Protein 1Z2U (pdb70)

CATH classification: 3.10.110.10

Sequence (150 aa):
GSHMALKRIQKELQDLGRDPPAQCSAGPVGDDLFHWQATIMGPPESPYQGGVFFLTIHFPTDYPFKPPKVAFTTRIYHPNINSNGSICLDILRSQWSPALTISKVLLSICSLLCDPNPDDPLVPEIARIYKTDRERYNQLAREWTQKYAM

Organism: Caenorhabditis elegans (NCBI:txid6239)

Solvent-accessible surface area: 8070 Å² total; per-residue (Å²): 96,122,90,83,4,68,143,53,0,58,69,15,59,72,79,26,65,193,124,81,34,109,72,8,60,23,20,43,60,64,147,68,38,76,39,0,74,3,30,0,92,7,4,98,163,8,20,0,93,58,1,44,0,99,0,30,0,87,10,34,114,59,0,11,131,110,39,3,87,10,31,6,89,18,101,7,16,0,0,0,2,38,82,125,5,48,23,33,29,45,32,27,70,100,114,31,41,50,76,32,32,4,30,72,0,3,66,37,0,2,69,14,0,75,97,8,64,22,109,57,53,62,28,66,102,16,6,143,24,21,117,118,60,119,142,123,4,45,111,51,0,106,96,52,2,116,138,78,4,152

Foldseek 3Di:
DQCVAVVQLVVLQVVCVVDNDDQKDKAADPPPSQKMKMKGAQDCVALLHPFIWIKIWGHDSPPPVAAIQMFTPWDFQAFQADRRRHGQDCCNDVVPDNVDDVRNVSVVVSVCRVPPDLPRGDHVVLSVCVVPPVVVSSVVRNVSSVVIGD

GO terms:
  GO:0004842 ubiquitin-protein transferase activity (F, IDA)
  GO:0016567 protein ubiquitination (P, IDA)
  GO:0006511 ubiquitin-dependent protein cata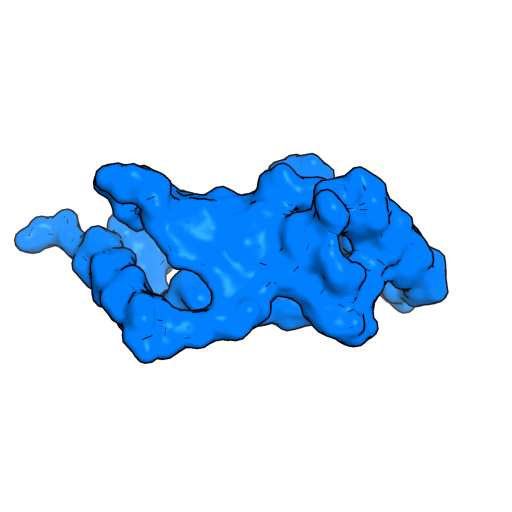bolic process (P, IDA)
  GO:0031625 ubiquitin protein ligase binding (F, IPI)
  GO:0005634 nucleus (C, EXP)
  GO:0005694 chromosome (C, EXP)
  GO:0005737 cytoplasm (C, EXP)
  GO:0061631 ubiquitin conjugating enzyme activity (F, IMP)
  GO:0010623 programmed cell death involved in cell development (P, IMP)

InterPro domains:
  IPR000608 Ubiquitin-conjugating (UBC), catalytic core domain [PF00179] (5-141)
  IPR000608 Ubiquitin-conjugating (UBC), catalytic core domain [PS50127] (1-147)
  IPR016135 Ubiquitin-conjugating enzyme/RWD-like [G3DSA:3.10.110.10] (1-147)
  IPR016135 Ubiquitin-conjugating enzyme/RWD-like [SSF54495] (1-147)
  IPR023313 Ubiquitin-conjugating enzyme, active site [PS00183] (74-89)

Nearest PDB structures (foldseek):
  1z2u-assembly1_A  TM=1.007E+00  e=2.656E-33  Caenorhabditis elegans
  8ams-assembly1_A  TM=9.914E-01  e=4.080E-29  Homo sapiens
  3rpg-assembly1_A  TM=9.939E-01  e=8.394E-29  Homo sapiens
  3l1y-assembly1_A  TM=9.798E-01  e=2.753E-29  Homo sapiens
  3ptf-assembly1_A  TM=9.864E-01  e=4.357E-29  Homo sapiens

Secondary structure (DSSP, 8-state):
---HHHHHHHHHHHHHHHS--SSEEEEEETTEEEEEEEEEEPPTTSTTTT-EEEEEEE--TTTTSSPPEEEESS---BTTB-TT-BB--GGGTTT--TT--HHHHHHHHHHHHHS--TTS-S-HHHHHHHHH-HHHHHHHHHHHHHHH--

Radius of gyration: 15.74 Å; Cα contacts (8 Å, |Δi|>4): 280; chains: 1; bounding box: 27×34×54 Å

B-factor: mean 8.79, std 4.7, range [2.0, 58.11]

Structure (mmCIF, N/CA/C/O backbone):
data_1Z2U
#
_entry.id   1Z2U
#
_cell.length_a   29.604
_cell.length_b   60.457
_cell.length_c   43.980
_cell.angle_alpha   90.00
_cell.angle_beta   106.45
_cell.angle_gamma   90.00
#
_symmetry.space_group_name_H-M   'P 1 21 1'
#
loop_
_entity.id
_entity.type
_entity.pdbx_description
1 polymer 'Ubiquitin-conjugating enzyme E2 2'
2 non-polymer 'CHLORIDE ION'
3 non-polymer 'SODIUM ION'
4 non-polymer (R,R)-2,3-BUTANEDIOL
5 non-polymer 'UNKNOWN ATOM OR ION'
6 water water
#
loop_
_atom_site.group_PDB
_atom_site.id
_atom_site.type_symbol
_atom_site.label_atom_id
_atom_site.label_alt_id
_atom_site.label_comp_id
_atom_site.label_asym_id
_atom_site.label_entity_id
_atom_site.label_seq_id
_atom_site.pdbx_PDB_ins_code
_atom_site.Cartn_x
_atom_site.Cartn_y
_at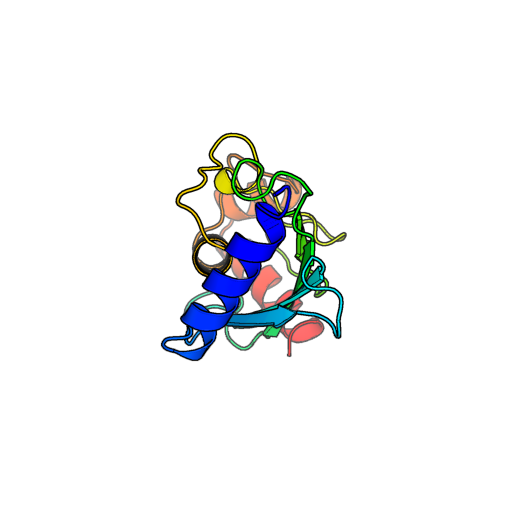om_site.Cartn_z
_atom_site.occupancy
_atom_site.B_iso_or_equiv
_atom_site.auth_seq_id
_atom_site.auth_comp_id
_atom_site.auth_asym_id
_atom_site.auth_atom_id
_atom_site.pdbx_PDB_model_num
ATOM 1 N N . GLY A 1 1 ? -9.020 -74.825 -14.290 1.00 11.72 -2 GLY A N 1
ATOM 2 C CA . GLY A 1 1 ? -9.821 -75.933 -13.733 1.00 7.48 -2 GLY A CA 1
ATOM 3 C C . GLY A 1 1 ? -9.022 -76.717 -12.733 1.00 5.82 -2 GLY A C 1
ATOM 4 O O . GLY A 1 1 ? -7.791 -76.582 -12.674 1.00 6.01 -2 GLY A O 1
ATOM 5 N N . SER A 1 2 ? -9.726 -77.543 -11.962 1.00 5.06 -1 SER A N 1
ATOM 6 C CA . SER A 1 2 ? -9.094 -78.443 -11.000 1.00 4.88 -1 SER A CA 1
ATOM 7 C C . SER A 1 2 ? -8.276 -77.730 -9.925 1.00 4.87 -1 SER A C 1
ATOM 8 O O . SER A 1 2 ? -7.252 -78.238 -9.478 1.00 5.88 -1 SER A O 1
ATOM 11 N N . HIS A 1 3 ? -8.768 -76.584 -9.454 1.00 4.92 0 HIS A N 1
ATOM 12 C CA . HIS A 1 3 ? -8.138 -75.910 -8.309 1.00 5.13 0 HIS A CA 1
ATOM 13 C C . HIS A 1 3 ? -9.141 -75.623 -7.214 1.00 4.82 0 HIS A C 1
ATOM 14 O O . HIS A 1 3 ? -9.061 -74.617 -6.521 1.00 5.72 0 HIS A O 1
ATOM 21 N N . MET A 1 4 ? -10.079 -76.535 -7.022 1.00 5.53 1 MET A N 1
ATOM 22 C CA . MET A 1 4 ? -11.134 -76.341 -6.042 1.00 5.66 1 MET A CA 1
ATOM 23 C C . MET A 1 4 ? -10.585 -76.084 -4.644 1.00 4.94 1 MET A C 1
ATOM 24 O O . MET A 1 4 ? -10.926 -75.091 -3.996 1.00 5.12 1 MET A O 1
ATOM 29 N N . ALA A 1 5 ? -9.764 -77.001 -4.158 1.00 4.68 2 ALA A N 1
ATOM 30 C CA . ALA A 1 5 ? -9.233 -76.876 -2.801 1.00 4.68 2 ALA A CA 1
ATOM 31 C C . ALA A 1 5 ? -8.332 -75.656 -2.677 1.00 4.95 2 ALA A C 1
ATOM 32 O O . ALA A 1 5 ? -8.466 -74.877 -1.736 1.00 5.09 2 ALA A O 1
ATOM 34 N N . LEU A 1 6 ? -7.421 -75.484 -3.611 1.00 5.25 3 LEU A N 1
ATOM 35 C CA . LEU A 1 6 ? -6.486 -74.372 -3.520 1.00 6.19 3 LEU A CA 1
ATOM 36 C C . LEU A 1 6 ? -7.167 -73.017 -3.557 1.00 5.66 3 LEU A C 1
ATOM 37 O O . LEU A 1 6 ? -6.812 -72.126 -2.784 1.00 6.03 3 LEU A O 1
ATOM 46 N N . LYS A 1 7 ? -8.147 -72.852 -4.430 1.00 5.82 4 LYS A N 1
ATOM 47 C CA . LYS A 1 7 ? -8.871 -71.582 -4.483 1.00 5.67 4 LYS A CA 1
ATOM 48 C C . LYS A 1 7 ? -9.604 -71.324 -3.177 1.00 5.97 4 LYS A C 1
ATOM 49 O O . LYS A 1 7 ? -9.614 -70.188 -2.682 1.00 6.55 4 LYS A O 1
ATOM 55 N N . ARG A 1 8 ? -10.218 -72.350 -2.615 1.00 5.26 5 ARG A N 1
ATOM 56 C CA . ARG A 1 8 ? -10.924 -72.202 -1.355 1.00 5.36 5 ARG A CA 1
ATOM 57 C C . ARG A 1 8 ? -9.959 -71.862 -0.219 1.00 4.89 5 ARG A C 1
ATOM 58 O O . ARG A 1 8 ? -10.238 -70.982 0.600 1.00 5.91 5 ARG A O 1
ATOM 66 N N . ILE A 1 9 ? -8.835 -72.565 -0.161 1.00 4.65 6 ILE A N 1
ATOM 67 C CA . ILE A 1 9 ? -7.839 -72.324 0.881 1.00 5.35 6 ILE A CA 1
ATOM 68 C C . ILE A 1 9 ? -7.282 -70.897 0.757 1.00 5.38 6 ILE A C 1
ATOM 69 O O . ILE A 1 9 ? -7.117 -70.196 1.762 1.00 6.00 6 ILE A O 1
ATOM 74 N N . GLN A 1 10 ? -7.010 -70.460 -0.465 1.00 5.88 7 GLN A N 1
ATOM 75 C CA . GLN A 1 10 ? -6.524 -69.103 -0.683 1.00 6.72 7 GLN A CA 1
ATOM 76 C C . GLN A 1 10 ? -7.550 -68.073 -0.218 1.00 6.36 7 GLN A C 1
ATOM 77 O O . GLN A 1 10 ? -7.175 -67.060 0.388 1.00 7.11 7 GLN A O 1
ATOM 82 N N . LYS A 1 11 ? -8.827 -68.294 -0.498 1.00 6.35 8 LYS A N 1
ATOM 83 C CA . LYS A 1 11 ? -9.863 -67.366 -0.061 1.00 6.81 8 LYS A CA 1
ATOM 84 C C . LYS A 1 11 ? -9.952 -67.346 1.458 1.00 6.37 8 LYS A C 1
ATOM 85 O O . LYS A 1 11 ? -10.042 -66.269 2.061 1.00 6.97 8 LYS A O 1
ATOM 88 N N . GLU A 1 12 ? -9.898 -68.522 2.089 1.00 5.44 9 GLU A N 1
ATOM 89 C CA . GLU A 1 12 ? -9.907 -68.560 3.545 1.00 6.09 9 GLU A CA 1
ATOM 90 C C . GLU A 1 12 ? -8.712 -67.817 4.133 1.00 5.72 9 GLU A C 1
ATOM 91 O O . GLU A 1 12 ? -8.855 -67.099 5.125 1.00 6.13 9 GLU A O 1
ATOM 97 N N . LEU A 1 13 ? -7.539 -68.000 3.536 1.00 5.79 10 LEU A N 1
ATOM 98 C CA . LEU A 1 13 ? -6.337 -67.337 4.017 1.00 6.20 10 LEU A CA 1
ATOM 99 C C . LEU A 1 13 ? -6.467 -65.810 3.891 1.00 6.63 10 LEU A C 1
ATOM 100 O O . LEU A 1 13 ? -6.117 -65.077 4.814 1.00 6.64 10 LEU A O 1
ATOM 105 N N . GLN A 1 14 ? -6.978 -65.338 2.764 1.00 6.80 11 GLN A N 1
ATOM 106 C CA . GLN A 1 14 ? -7.207 -63.910 2.580 1.00 8.13 11 GLN A CA 1
ATOM 107 C C . GLN A 1 14 ? -8.133 -63.385 3.676 1.00 7.75 11 GLN A C 1
ATOM 108 O O . GLN A 1 14 ? -7.820 -62.385 4.355 1.00 8.40 11 GLN A O 1
ATOM 111 N N . ASP A 1 15 ? -9.261 -64.064 3.861 1.00 7.94 12 ASP A N 1
ATOM 112 C CA . ASP A 1 15 ? -10.266 -63.625 4.828 1.00 8.24 12 ASP A CA 1
ATOM 113 C C . ASP A 1 15 ? -9.728 -63.633 6.256 1.00 7.74 12 ASP A C 1
ATOM 114 O O . ASP A 1 15 ? -10.064 -62.761 7.064 1.00 8.46 12 ASP A O 1
ATOM 119 N N . LEU A 1 16 ? -8.891 -64.615 6.554 1.00 7.38 13 LEU A N 1
ATOM 120 C CA . LEU A 1 16 ? -8.284 -64.739 7.856 1.00 7.27 13 LEU A CA 1
ATOM 121 C C . LEU A 1 16 ? -7.432 -63.519 8.182 1.00 7.07 13 LEU A C 1
ATOM 122 O O . LEU A 1 16 ? -7.478 -63.003 9.300 1.00 8.91 13 LEU A O 1
ATOM 127 N N . GLY A 1 17 ? -6.682 -63.031 7.199 1.00 6.15 14 GLY A N 1
ATOM 128 C CA . GLY A 1 17 ? -5.839 -61.857 7.403 1.00 6.70 14 GLY A CA 1
ATOM 129 C C . GLY A 1 17 ? -6.621 -60.574 7.594 1.00 6.16 14 GLY A C 1
ATOM 130 O O . GLY A 1 17 ? -6.138 -59.631 8.216 1.00 7.23 14 GLY A O 1
ATOM 131 N N . ARG A 1 18 ? -7.825 -60.528 7.041 1.00 5.97 15 ARG A N 1
ATOM 132 C CA . ARG A 1 18 ? -8.670 -59.339 7.134 1.00 6.05 15 ARG A CA 1
ATOM 133 C C . ARG A 1 18 ? -9.413 -59.217 8.465 1.00 5.66 15 ARG A C 1
ATOM 134 O O . ARG A 1 18 ? -9.751 -58.116 8.886 1.00 7.07 15 ARG A O 1
ATOM 142 N N . ASP A 1 19 ? -9.712 -60.349 9.101 1.00 5.64 16 ASP A N 1
ATOM 143 C CA . ASP A 1 19 ? -10.516 -60.336 10.329 1.00 6.13 16 ASP A CA 1
ATOM 144 C C . ASP A 1 19 ? -10.236 -61.614 11.085 1.00 5.80 16 ASP A C 1
ATOM 145 O O . ASP A 1 19 ? -11.071 -62.511 11.147 1.00 6.96 16 ASP A O 1
ATOM 150 N N . PRO A 1 20 ? -9.021 -61.723 11.647 1.00 6.28 17 PRO A N 1
ATOM 151 C CA . PRO A 1 20 ? -8.627 -62.962 12.302 1.00 6.88 17 PRO A CA 1
ATOM 152 C C . PRO A 1 20 ? -9.266 -63.177 13.668 1.00 6.45 17 PRO A C 1
ATOM 153 O O . PRO A 1 20 ? -9.762 -62.236 14.304 1.00 6.42 17 PRO A O 1
ATOM 157 N N . PRO A 1 21 ? -9.210 -64.415 14.157 1.00 7.62 18 PRO A N 1
ATOM 158 C CA . PRO A 1 21 ? -9.614 -64.667 15.529 1.00 7.51 18 PRO A CA 1
ATOM 159 C C . PRO A 1 21 ? -8.693 -63.997 16.551 1.00 6.87 18 PRO A C 1
ATOM 160 O O . PRO A 1 21 ? -7.603 -63.498 16.205 1.00 7.18 18 PRO A O 1
ATOM 164 N N . ALA A 1 22 ? -9.150 -63.983 17.797 1.00 6.79 19 ALA A N 1
ATOM 165 C CA . ALA A 1 22 ? -8.327 -63.585 18.929 1.00 7.19 19 ALA A CA 1
ATOM 166 C C . ALA A 1 22 ? -7.727 -64.802 19.654 1.00 6.82 19 ALA A C 1
ATOM 167 O O . ALA A 1 22 ? -6.590 -64.766 20.105 1.00 9.06 19 ALA A O 1
ATOM 169 N N . GLN A 1 23 ? -8.492 -65.863 19.777 1.00 5.94 20 GLN A N 1
ATOM 170 C CA . GLN A 1 23 ? -8.086 -66.977 20.646 1.00 7.74 20 GLN A CA 1
ATOM 171 C C . GLN A 1 23 ? -7.275 -68.042 19.950 1.00 6.09 20 GLN A C 1
ATOM 172 O O . GLN A 1 23 ? -6.804 -68.979 20.598 1.00 7.85 20 GLN A O 1
ATOM 183 N N . CYS A 1 24 ? -7.156 -67.936 18.632 1.00 6.21 21 CYS A N 1
ATOM 184 C CA . CYS A 1 24 ? -6.398 -68.889 17.857 1.00 6.07 21 CYS A CA 1
ATOM 185 C C . CYS A 1 24 ? -5.820 -68.178 16.639 1.00 5.62 21 CYS A C 1
ATOM 186 O O . CYS A 1 24 ? -6.204 -67.050 16.321 1.00 6.53 21 CYS A O 1
ATOM 191 N N . SER A 1 25 ? -4.864 -68.838 15.994 1.00 5.90 22 SER A N 1
ATOM 192 C CA . SER A 1 25 ? -4.224 -68.321 14.795 1.00 5.77 22 SER A CA 1
ATOM 193 C C . SER A 1 25 ? -3.826 -69.486 13.913 1.00 5.31 22 SER A C 1
ATOM 194 O O . SER A 1 25 ? -3.696 -70.619 14.389 1.00 5.98 22 SER A O 1
ATOM 199 N N . ALA A 1 26 ? -3.624 -69.232 12.628 1.00 5.07 23 ALA A N 1
ATOM 200 C CA . ALA A 1 26 ? -3.198 -70.292 11.724 1.00 5.18 23 ALA A CA 1
ATOM 201 C C . ALA A 1 26 ? -2.606 -69.717 10.467 1.00 5.32 23 ALA A C 1
ATOM 202 O O . ALA A 1 26 ? -2.834 -68.537 10.135 1.00 6.62 23 ALA A O 1
ATOM 204 N N . GLY A 1 27 ? -1.873 -70.546 9.740 1.00 5.45 24 GLY A N 1
ATOM 205 C CA . GLY A 1 27 ? -1.420 -70.193 8.419 1.00 5.95 24 GLY A CA 1
ATOM 206 C C . GLY A 1 27 ? -0.688 -71.335 7.765 1.00 5.05 24 GLY A C 1
ATOM 207 O O . GLY A 1 27 ? -0.360 -72.330 8.413 1.00 5.73 24 GLY A O 1
ATOM 208 N N . PRO A 1 28 ? -0.426 -71.212 6.460 1.00 5.58 25 PRO A N 1
ATOM 209 C CA . PRO A 1 28 ? 0.260 -72.264 5.724 1.00 6.19 25 PRO A CA 1
ATOM 210 C C . PRO A 1 28 ? 1.723 -72.410 6.094 1.00 6.74 25 PRO A C 1
ATOM 211 O O . PRO A 1 28 ? 2.365 -71.451 6.542 1.00 8.82 25 PRO A O 1
ATOM 215 N N . VAL A 1 29 ? 2.242 -73.612 5.869 1.00 7.43 26 VAL A N 1
ATOM 216 C CA . VAL A 1 29 ? 3.646 -73.916 6.083 1.00 8.32 26 VAL A CA 1
ATOM 217 C C . VAL A 1 29 ? 4.398 -73.741 4.748 1.00 8.49 26 VAL A C 1
ATOM 218 O O . VAL A 1 29 ? 4.318 -74.589 3.847 1.00 10.40 26 VAL A O 1
ATOM 222 N N . GLY A 1 30 ? 5.104 -72.627 4.623 1.00 9.29 27 GLY A N 1
ATOM 223 C CA . GLY A 1 30 ? 5.822 -72.303 3.395 1.00 10.69 27 GLY A CA 1
ATOM 224 C C . GLY A 1 30 ? 4.909 -72.270 2.171 1.00 10.80 27 GLY A C 1
ATOM 225 O O . GLY A 1 30 ? 3.818 -71.698 2.217 1.00 12.61 27 GLY A O 1
ATOM 226 N N . ASP A 1 31 ? 5.363 -72.895 1.084 1.00 10.62 28 ASP A N 1
ATOM 227 C CA . ASP A 1 31 ? 4.630 -72.939 -0.194 1.00 11.60 28 ASP A CA 1
ATOM 228 C C . ASP A 1 31 ? 3.566 -74.019 -0.256 1.00 9.77 28 ASP A C 1
ATOM 229 O O . ASP A 1 31 ? 2.893 -74.159 -1.269 1.00 11.52 28 ASP A O 1
ATOM 234 N N . ASP A 1 32 ? 3.425 -74.796 0.796 1.00 8.95 29 ASP A N 1
ATOM 235 C CA . ASP A 1 32 ? 2.474 -75.888 0.788 1.00 7.72 29 ASP A CA 1
ATOM 236 C C . ASP A 1 32 ? 1.159 -75.393 1.407 1.00 6.32 29 ASP A C 1
ATOM 237 O O . ASP A 1 32 ? 0.966 -75.439 2.616 1.00 6.35 29 ASP A O 1
ATOM 242 N N . LEU A 1 33 ? 0.253 -74.921 0.562 1.00 6.93 30 LEU A N 1
ATOM 243 C CA . LEU A 1 33 ? -1.015 -74.363 1.024 1.00 6.55 30 LEU A CA 1
ATOM 244 C C . LEU A 1 33 ? -1.938 -75.428 1.602 1.00 5.07 30 LEU A C 1
ATOM 245 O O . LEU A 1 33 ? -2.891 -75.088 2.301 1.00 5.78 30 LEU A O 1
ATOM 254 N N . PHE A 1 34 ? -1.661 -76.700 1.322 1.00 5.15 31 PHE A N 1
ATOM 255 C CA . PHE A 1 34 ? -2.433 -77.794 1.893 1.00 4.86 31 PHE A CA 1
ATOM 256 C C . PHE A 1 34 ? -2.039 -78.139 3.334 1.00 5.48 31 PHE A C 1
ATOM 257 O O . PHE A 1 34 ? -2.723 -78.906 3.970 1.00 6.46 31 PHE A O 1
ATOM 265 N N . HIS A 1 35 ? -0.916 -77.607 3.820 1.00 5.52 32 HIS A N 1
ATOM 266 C CA . HIS A 1 35 ? -0.380 -77.914 5.162 1.00 5.71 32 HIS A CA 1
ATOM 267 C C . HIS A 1 35 ? -0.334 -76.620 5.950 1.00 5.20 32 HIS A C 1
ATOM 268 O O . HIS A 1 35 ? 0.411 -75.712 5.593 1.00 5.76 32 HIS A O 1
ATOM 275 N N . TRP A 1 36 ? -1.166 -76.528 6.989 1.00 4.95 33 TRP A N 1
ATOM 276 C CA . TRP A 1 36 ? -1.156 -75.380 7.869 1.00 4.82 33 TRP A CA 1
ATOM 277 C C . TRP A 1 36 ? -0.733 -75.779 9.275 1.00 4.40 33 TRP A C 1
ATOM 278 O O . TRP A 1 36 ? -0.789 -76.947 9.659 1.00 5.97 33 TRP A O 1
ATOM 289 N N . GLN A 1 37 ? -0.294 -74.784 10.030 1.00 4.83 34 GLN A N 1
ATOM 290 C CA . GLN A 1 37 ? -0.088 -74.914 11.458 1.00 5.27 34 GLN A CA 1
ATOM 291 C C . GLN A 1 37 ? -1.024 -73.940 12.142 1.00 4.98 34 GLN A C 1
ATOM 292 O O . GLN A 1 37 ? -1.386 -72.902 11.579 1.00 7.06 34 GLN A O 1
ATOM 300 N N . ALA A 1 38 ? -1.427 -74.265 13.357 1.00 4.93 35 ALA A N 1
ATOM 301 C CA . ALA A 1 38 ? -2.307 -73.404 14.133 1.00 4.73 35 ALA A CA 1
ATOM 302 C C . ALA A 1 38 ? -1.898 -73.402 15.590 1.00 4.80 35 ALA A C 1
ATOM 303 O O . ALA A 1 38 ? -1.181 -74.296 16.072 1.00 5.04 35 ALA A O 1
ATOM 305 N N . THR A 1 39 ? -2.363 -72.376 16.290 1.00 4.72 36 THR A N 1
ATOM 306 C CA . THR A 1 39 ? -2.204 -72.230 17.713 1.00 5.59 36 THR A CA 1
ATOM 307 C C . THR A 1 39 ? -3.550 -71.927 18.319 1.00 5.26 36 THR A C 1
ATOM 308 O O . THR A 1 39 ? -4.301 -71.125 17.771 1.00 6.38 36 THR A O 1
ATOM 315 N N . ILE A 1 40 ? -3.856 -72.562 19.444 1.00 5.72 37 ILE A N 1
ATOM 316 C CA . ILE A 1 40 ? -5.034 -72.256 20.231 1.00 6.45 37 ILE A CA 1
ATOM 317 C C . ILE A 1 40 ? -4.607 -71.899 21.641 1.00 6.51 37 ILE A C 1
ATOM 318 O O . ILE A 1 40 ? -3.790 -72.582 22.253 1.00 7.26 37 ILE A O 1
ATOM 327 N N . MET A 1 41 ? -5.171 -70.819 22.164 1.00 7.28 38 MET A N 1
ATOM 328 C CA . MET A 1 41 ? -4.954 -70.452 23.553 1.00 8.59 38 MET A CA 1
ATOM 329 C C . MET A 1 41 ? -5.965 -71.190 24.409 1.00 7.97 38 MET A C 1
ATOM 330 O O . MET A 1 41 ? -7.161 -71.238 24.092 1.00 9.81 38 MET A O 1
ATOM 338 N N . GLY A 1 42 ? -5.513 -71.750 25.524 1.00 7.90 39 GLY A N 1
ATOM 339 C CA . GLY A 1 42 ? -6.431 -72.384 26.444 1.00 8.47 39 GLY A CA 1
ATOM 340 C C . GLY A 1 42 ? -7.502 -71.383 26.863 1.00 8.31 39 GLY A C 1
ATOM 341 O O . GLY A 1 42 ? -7.185 -70.254 27.245 1.00 9.07 39 GLY A O 1
ATOM 342 N N . PRO A 1 43 ? -8.782 -71.752 26.741 1.00 8.00 40 PRO A N 1
ATOM 343 C CA . PRO A 1 43 ? -9.814 -70.762 27.073 1.00 9.50 40 PRO A CA 1
ATOM 344 C C . PRO A 1 43 ? -9.753 -70.280 28.523 1.00 9.74 40 PRO A C 1
ATOM 345 O O . PRO A 1 43 ? -9.480 -71.052 29.429 1.00 9.94 40 PRO A O 1
ATOM 349 N N . PRO A 1 44 ? -10.002 -68.977 28.739 1.00 11.64 41 PRO A N 1
ATOM 350 C CA . PRO A 1 44 ? -9.663 -68.302 30.019 1.00 15.19 41 PRO A CA 1
ATOM 351 C C . PRO A 1 44 ? -10.250 -68.865 31.321 1.00 16.88 41 PRO A C 1
ATOM 352 O O . PRO A 1 44 ? -9.600 -68.776 32.385 1.00 19.19 41 PRO A O 1
ATOM 356 N N . GLU A 1 45 ? -11.457 -69.403 31.262 1.00 15.47 42 GLU A N 1
ATOM 357 C CA . GLU A 1 45 ? -12.106 -69.963 32.471 1.00 14.90 42 GLU A CA 1
ATOM 358 C C . GLU A 1 45 ? -12.057 -71.492 32.514 1.00 11.73 42 GLU A C 1
ATOM 359 O O . GLU A 1 45 ? -12.656 -72.124 33.389 1.00 14.82 42 GLU A O 1
ATOM 365 N N . SER A 1 46 ? -11.323 -72.080 31.579 1.00 10.16 43 SER A N 1
ATOM 366 C CA . SER A 1 46 ? -11.180 -73.526 31.495 1.00 9.33 43 SER A CA 1
ATOM 367 C C . SER A 1 46 ? -9.959 -73.936 32.290 1.00 7.70 43 SER A C 1
ATOM 368 O O . SER A 1 46 ? -9.106 -73.102 32.585 1.00 8.43 43 SER A O 1
ATOM 371 N N . PRO A 1 47 ? -9.817 -75.253 32.578 1.00 8.09 44 PRO A N 1
ATOM 372 C CA . PRO A 1 47 ? -8.593 -75.709 33.208 1.00 7.00 44 PRO A CA 1
ATOM 373 C C . PRO A 1 47 ? -7.361 -75.632 32.301 1.00 6.16 44 PRO A C 1
ATOM 374 O O . PRO A 1 47 ? -6.252 -75.889 32.781 1.00 7.16 44 PRO A O 1
ATOM 378 N N . TYR A 1 48 ? -7.556 -75.258 31.028 1.00 5.61 45 TYR A N 1
ATOM 379 C CA . TYR A 1 48 ? -6.466 -75.056 30.080 1.00 5.28 45 TYR A CA 1
ATOM 380 C C . TYR A 1 48 ? -5.992 -73.603 30.034 1.00 5.94 45 TYR A C 1
ATOM 381 O O . TYR A 1 48 ? -5.085 -73.281 29.277 1.00 6.04 45 TYR A O 1
ATOM 390 N N . GLN A 1 49 ? -6.576 -72.729 30.859 1.00 7.17 46 GLN A N 1
ATOM 391 C CA . GLN A 1 49 ? -6.201 -71.311 30.859 1.00 8.60 46 GLN A CA 1
ATOM 392 C C . GLN A 1 49 ? -4.695 -71.144 31.042 1.00 8.44 46 GLN A C 1
ATOM 393 O O . GLN A 1 49 ? -4.076 -71.810 31.870 1.00 9.86 46 GLN A O 1
ATOM 401 N N . GLY A 1 50 ? -4.111 -70.243 30.258 1.00 9.06 47 GLY A N 1
ATOM 402 C CA . GLY A 1 50 ? -2.679 -70.005 30.284 1.00 10.37 47 GLY A CA 1
ATOM 403 C C . GLY A 1 50 ? -1.897 -70.869 29.314 1.00 9.48 47 GLY A C 1
ATOM 404 O O . GLY A 1 50 ? -0.744 -70.570 29.021 1.00 13.20 47 GLY A O 1
ATOM 405 N N . GLY A 1 51 ? -2.498 -71.952 28.830 1.00 7.36 48 GLY A N 1
ATOM 406 C CA . GLY A 1 51 ? -1.811 -72.845 27.933 1.00 6.85 48 GLY A CA 1
ATOM 407 C C . GLY A 1 51 ? -1.832 -72.355 26.502 1.00 6.38 48 GLY A C 1
ATOM 408 O O . GLY A 1 51 ? -2.734 -71.628 26.089 1.00 7.71 48 GLY A O 1
ATOM 409 N N . VAL A 1 52 ? -0.835 -72.776 25.744 1.00 6.40 49 VAL A N 1
ATOM 410 C CA . VAL A 1 52 ? -0.765 -72.546 24.320 1.00 7.37 49 VAL A CA 1
ATOM 411 C C . VAL A 1 52 ? -0.596 -73.910 23.670 1.00 5.87 49 VAL A C 1
ATOM 412 O O . VAL A 1 52 ? 0.320 -74.654 24.015 1.00 7.59 49 VAL A O 1
ATOM 416 N N . PHE A 1 53 ? -1.478 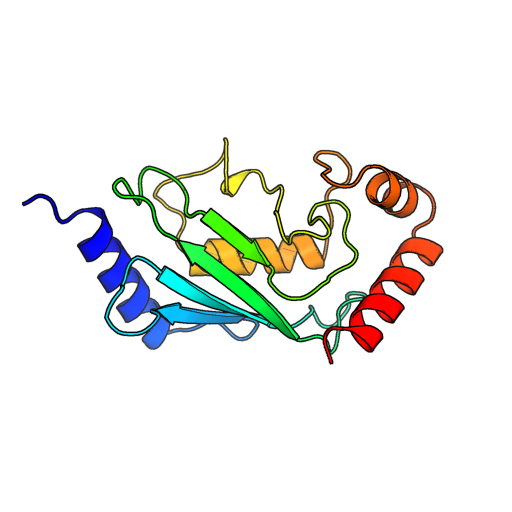-74.239 22.734 1.00 5.31 50 PHE A N 1
ATOM 417 C CA . PHE A 1 53 ? -1.520 -75.559 22.114 1.00 5.35 50 PHE A CA 1
ATOM 418 C C . PHE A 1 53 ? -1.333 -75.434 20.622 1.00 5.24 50 PHE A C 1
ATOM 419 O O . PHE A 1 53 ? -2.018 -74.645 19.972 1.00 6.35 50 PHE A O 1
ATOM 427 N N . PHE A 1 54 ? -0.409 -76.205 20.074 1.00 4.90 51 PHE A N 1
ATOM 428 C CA . PHE A 1 54 ? -0.148 -76.201 18.652 1.00 5.34 51 PHE A CA 1
ATOM 429 C C . PHE A 1 54 ? -0.872 -77.345 17.956 1.00 4.88 51 PHE A C 1
ATOM 430 O O . PHE A 1 54 ? -1.115 -78.397 18.558 1.00 6.17 51 PHE A O 1
ATOM 438 N N . LEU A 1 55 ? -1.247 -77.101 16.692 1.00 4.69 52 LEU A N 1
ATOM 439 C CA . LEU A 1 55 ? -1.950 -78.066 15.863 1.00 4.78 52 LEU A CA 1
ATOM 440 C C . LEU A 1 55 ? -1.349 -78.104 14.473 1.00 4.99 52 LEU A C 1
ATOM 441 O O . LEU A 1 55 ? -0.795 -77.109 13.978 1.00 6.37 52 LEU A O 1
ATOM 446 N N . THR A 1 56 ? -1.470 -79.260 13.840 1.00 4.61 53 THR A N 1
ATOM 447 C CA . THR A 1 56 ? -1.118 -79.439 12.454 1.00 5.25 53 THR A CA 1
ATOM 448 C C . THR A 1 56 ? -2.377 -79.751 11.656 1.00 5.17 53 THR A C 1
ATOM 449 O O . THR A 1 56 ? -3.250 -80.497 12.123 1.00 6.27 53 THR A O 1
ATOM 456 N N . ILE A 1 57 ? -2.463 -79.155 10.469 1.00 4.97 54 ILE A N 1
ATOM 457 C CA . ILE A 1 57 ? -3.637 -79.256 9.613 1.00 5.28 54 ILE A CA 1
ATOM 458 C C . ILE A 1 57 ? -3.211 -79.674 8.218 1.00 5.07 54 ILE A C 1
ATOM 459 O O . ILE A 1 57 ? -2.279 -79.086 7.647 1.00 5.82 54 ILE A O 1
ATOM 464 N N . HIS A 1 58 ? -3.902 -80.661 7.646 1.00 4.99 55 HIS A N 1
ATOM 465 C CA . HIS A 1 58 ? -3.768 -80.980 6.215 1.00 5.41 55 HIS A CA 1
ATOM 466 C C . HIS A 1 58 ? -5.121 -80.945 5.560 1.00 5.36 55 HIS A C 1
ATOM 467 O O . HIS A 1 58 ? -6.040 -81.627 5.992 1.00 6.62 55 HIS A O 1
ATOM 474 N N . PHE A 1 59 ? -5.249 -80.159 4.505 1.00 5.96 56 PHE A N 1
ATOM 475 C CA . PHE A 1 59 ? -6.474 -80.123 3.731 1.00 5.64 56 PHE A CA 1
ATOM 476 C C . PHE A 1 59 ? -6.448 -81.222 2.679 1.00 5.42 56 PHE A C 1
ATOM 477 O O . PHE A 1 59 ? -5.421 -81.452 2.060 1.00 6.05 56 PHE A O 1
ATOM 485 N N . PRO A 1 60 ? -7.589 -81.890 2.452 1.00 5.92 57 PRO A N 1
ATOM 486 C CA . PRO A 1 60 ? -7.658 -82.927 1.423 1.00 5.68 57 PRO A CA 1
ATOM 487 C C . PRO A 1 60 ? -7.820 -82.353 0.016 1.00 4.85 57 PRO A C 1
ATOM 488 O O . PRO A 1 60 ? -8.233 -81.196 -0.158 1.00 5.25 57 PRO A O 1
ATOM 492 N N . THR A 1 61 ? -7.522 -83.180 -0.975 1.00 4.99 58 THR A N 1
ATOM 493 C CA . THR A 1 61 ? -7.686 -82.814 -2.377 1.00 5.37 58 THR A CA 1
ATOM 494 C C . THR A 1 61 ? -9.084 -82.273 -2.659 1.00 4.34 58 THR A C 1
ATOM 495 O O . THR A 1 61 ? -9.234 -81.299 -3.400 1.00 5.12 58 THR A O 1
ATOM 499 N N . ASP A 1 62 ? -10.102 -82.893 -2.066 1.00 4.48 59 ASP A N 1
ATOM 500 C CA . ASP A 1 62 ? -11.485 -82.496 -2.333 1.00 4.73 59 ASP A CA 1
ATOM 501 C C . ASP A 1 62 ? -12.057 -81.516 -1.308 1.00 5.05 59 ASP A C 1
ATOM 502 O O . ASP A 1 62 ? -13.282 -81.344 -1.237 1.00 5.80 59 ASP A O 1
ATOM 507 N N . TYR A 1 63 ? -11.201 -80.825 -0.556 1.00 4.85 60 TYR A N 1
ATOM 508 C CA . TYR A 1 63 ? -11.658 -79.687 0.242 1.00 5.19 60 TYR A CA 1
ATOM 509 C C . TYR A 1 63 ? -12.338 -78.698 -0.716 1.00 5.10 60 TYR A C 1
ATOM 510 O O . TYR A 1 63 ? -11.823 -78.460 -1.788 1.00 5.28 60 TYR A O 1
ATOM 519 N N . PRO A 1 64 ? -13.482 -78.086 -0.324 1.00 4.98 61 PRO A N 1
ATOM 520 C CA . PRO A 1 64 ? -14.152 -78.102 0.970 1.00 5.11 61 PRO A CA 1
ATOM 521 C C . PRO A 1 64 ? -15.250 -79.145 1.161 1.00 5.08 61 PRO A C 1
ATOM 522 O O . PRO A 1 64 ? -16.031 -79.027 2.101 1.00 6.33 61 PRO A O 1
ATOM 526 N N . PHE A 1 65 ? -15.305 -80.157 0.296 1.00 5.28 62 PHE A N 1
ATOM 527 C CA . PHE A 1 65 ? -16.334 -81.191 0.396 1.00 5.73 62 PHE A CA 1
ATOM 528 C C . PHE A 1 65 ? -15.940 -82.346 1.305 1.00 5.66 62 PHE A C 1
ATOM 529 O O . PHE A 1 65 ? -16.757 -83.196 1.596 1.00 7.61 62 PHE A O 1
ATOM 537 N N . LYS A 1 66 ? -14.692 -82.351 1.757 1.00 6.11 63 LYS A N 1
ATOM 538 C CA . LYS A 1 66 ? -14.235 -83.250 2.788 1.00 6.87 63 LYS A CA 1
ATOM 539 C C . LYS A 1 66 ? -13.419 -82.489 3.797 1.00 6.72 63 LYS A C 1
ATOM 540 O O . LYS A 1 66 ? -12.925 -81.403 3.487 1.00 6.24 63 LYS A O 1
ATOM 546 N N . PRO A 1 67 ? -13.425 -82.920 5.067 1.00 6.94 64 PRO A N 1
ATOM 547 C CA . PRO A 1 67 ? -13.023 -82.061 6.152 1.00 6.93 64 PRO A CA 1
ATOM 548 C C . PRO A 1 67 ? -11.453 -82.040 6.166 1.00 6.46 64 PRO A C 1
ATOM 549 O O . PRO A 1 67 ? -10.795 -82.977 5.687 1.00 6.83 64 PRO A O 1
ATOM 553 N N . PRO A 1 68 ? -10.870 -81.032 6.795 1.00 6.54 65 PRO A N 1
ATOM 554 C CA . PRO A 1 68 ? -9.430 -81.033 7.028 1.00 6.42 65 PRO A CA 1
ATOM 555 C C . PRO A 1 68 ? -9.076 -82.100 8.056 1.00 6.46 65 PRO A C 1
ATOM 556 O O . PRO A 1 68 ? -9.913 -82.464 8.877 1.00 7.17 65 PRO A O 1
ATOM 560 N N . LYS A 1 69 ? -7.842 -82.581 7.993 1.00 6.22 66 LYS A N 1
ATOM 561 C CA . LYS A 1 69 ? -7.280 -83.444 9.024 1.00 6.86 66 LYS A CA 1
ATOM 562 C C . LYS A 1 69 ? -6.550 -82.554 10.012 1.00 6.65 66 LYS A C 1
ATOM 563 O O . LYS A 1 69 ? -5.679 -81.795 9.620 1.00 8.23 66 LYS A O 1
ATOM 568 N N . VAL A 1 70 ? -6.941 -82.618 11.280 1.00 6.38 67 VAL A N 1
ATOM 569 C CA . VAL A 1 70 ? -6.422 -81.714 12.301 1.00 6.43 67 VAL A CA 1
ATOM 570 C C . VAL A 1 70 ? -5.974 -82.536 13.488 1.00 6.21 67 VAL A C 1
ATOM 571 O O . VAL A 1 70 ? -6.710 -83.404 13.938 1.00 8.18 67 VAL A O 1
ATOM 575 N N . ALA A 1 71 ? -4.768 -82.265 13.997 1.00 5.47 68 ALA A N 1
ATOM 576 C CA . ALA A 1 71 ? -4.269 -82.957 15.185 1.00 5.65 68 ALA A CA 1
ATOM 577 C C . ALA A 1 71 ? -3.488 -81.999 16.055 1.00 5.39 68 ALA A C 1
ATOM 578 O O . ALA A 1 71 ? -2.802 -81.094 15.553 1.00 6.15 68 ALA A O 1
ATOM 580 N N . PHE A 1 72 ? -3.578 -82.188 17.366 1.00 5.32 69 PHE A N 1
ATOM 581 C CA . PHE A 1 72 ? -2.724 -81.454 18.290 1.00 5.38 69 PHE A CA 1
ATOM 582 C C . PHE A 1 72 ? -1.299 -81.985 18.234 1.00 5.35 69 PHE A C 1
ATOM 583 O O . PHE A 1 72 ? -1.073 -83.192 18.069 1.00 6.59 69 PHE A O 1
ATOM 591 N N . THR A 1 73 ? -0.341 -81.089 18.431 1.00 5.49 70 THR A N 1
ATOM 592 C CA . THR A 1 73 ? 1.056 -81.480 18.630 1.00 6.27 70 THR A CA 1
ATOM 593 C C . THR A 1 73 ? 1.569 -81.069 20.018 1.00 6.68 70 THR A C 1
ATOM 594 O O . THR A 1 73 ? 2.742 -81.235 20.297 1.00 10.33 70 THR A O 1
ATOM 598 N N . THR A 1 74 ? 0.701 -80.515 20.854 1.00 5.41 71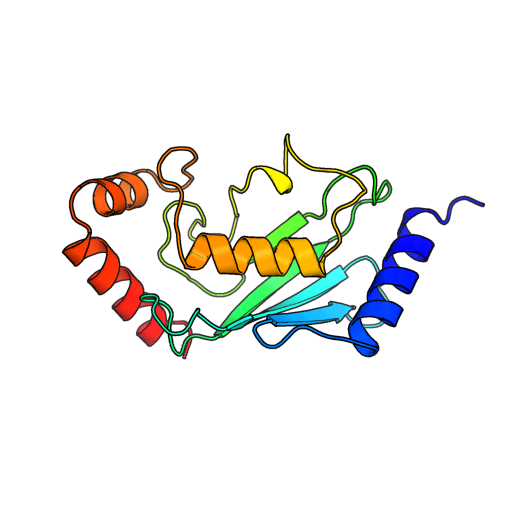 THR A N 1
ATOM 599 C CA . THR A 1 74 ? 0.962 -80.252 22.251 1.00 4.84 71 THR A CA 1
ATOM 600 C C . THR A 1 74 ? 0.093 -81.210 23.064 1.00 4.84 71 THR A C 1
ATOM 601 O O . THR A 1 74 ? -1.091 -81.351 22.781 1.00 6.01 71 THR A O 1
ATOM 605 N N . ARG A 1 75 ? 0.678 -81.844 24.078 1.00 4.60 72 ARG A N 1
ATOM 606 C CA . ARG A 1 75 ? -0.072 -82.709 24.980 1.00 4.83 72 ARG A CA 1
ATOM 607 C C . ARG A 1 75 ? -1.165 -81.958 25.714 1.00 4.63 72 ARG A C 1
ATOM 608 O O . ARG A 1 75 ? -0.953 -80.827 26.149 1.00 4.83 72 ARG A O 1
ATOM 622 N N . ILE A 1 76 ? -2.324 -82.611 25.859 1.00 4.81 73 ILE A N 1
ATOM 623 C CA . ILE A 1 76 ? -3.481 -82.031 26.514 1.00 4.57 73 ILE A CA 1
ATOM 624 C C . ILE A 1 76 ? -4.302 -83.169 27.129 1.00 4.86 73 ILE A C 1
ATOM 625 O O . ILE A 1 76 ? -4.438 -84.223 26.536 1.00 5.97 73 ILE A O 1
ATOM 630 N N . TYR A 1 77 ? -4.844 -82.939 28.318 1.00 4.78 74 TYR A N 1
ATOM 631 C CA . TYR A 1 77 ? -5.662 -83.917 29.038 1.00 5.01 74 TYR A CA 1
ATOM 632 C C . TYR A 1 77 ? -7.113 -83.624 28.733 1.00 4.14 74 TYR A C 1
ATOM 633 O O . TYR A 1 77 ? -7.632 -82.613 29.202 1.00 5.03 74 TYR A O 1
ATOM 642 N N . HIS A 1 78 ? -7.767 -84.474 27.943 1.00 3.88 75 HIS A N 1
ATOM 643 C CA . HIS A 1 78 ? -9.099 -84.156 27.425 1.00 4.06 75 HIS A CA 1
ATOM 644 C C . HIS A 1 78 ? -9.736 -85.432 26.902 1.00 4.05 75 HIS A C 1
ATOM 645 O O . HIS A 1 78 ? -9.062 -86.234 26.275 1.00 4.85 75 HIS A O 1
ATOM 652 N N . PRO A 1 79 ? -11.047 -85.646 27.144 1.00 4.59 76 PRO A N 1
ATOM 653 C CA . PRO A 1 79 ? -11.651 -86.910 26.683 1.00 5.20 76 PRO A CA 1
ATOM 654 C C . PRO A 1 79 ? -11.735 -87.099 25.189 1.00 4.80 76 PRO A C 1
ATOM 655 O O . PRO A 1 79 ? -11.905 -88.224 24.740 1.00 5.60 76 PRO A O 1
ATOM 659 N N . ASN A 1 80 ? -11.643 -86.016 24.425 1.00 4.43 77 ASN A N 1
ATOM 660 C CA . ASN A 1 80 ? -11.779 -86.067 22.969 1.00 4.72 77 ASN A CA 1
ATOM 661 C C . ASN A 1 80 ? -10.462 -85.912 22.214 1.00 5.26 77 ASN A C 1
ATOM 662 O O . ASN A 1 80 ? -10.483 -85.834 20.983 1.00 5.54 77 ASN A O 1
ATOM 667 N N . ILE A 1 81 ? -9.337 -85.861 22.932 1.00 4.57 78 ILE A N 1
ATOM 668 C CA . ILE A 1 81 ? -8.033 -85.647 22.310 1.00 4.62 78 ILE A CA 1
ATOM 669 C C . ILE A 1 81 ? -7.067 -86.606 22.978 1.00 4.53 78 ILE A C 1
ATOM 670 O O . ILE A 1 81 ? -6.897 -86.551 24.184 1.00 5.76 78 ILE A O 1
ATOM 675 N N . ASN A 1 82 ? -6.481 -87.522 22.213 1.00 5.23 79 ASN A N 1
ATOM 676 C CA . ASN A 1 82 ? -5.633 -88.531 22.824 1.00 5.26 79 ASN A CA 1
ATOM 677 C C . ASN A 1 82 ? -4.160 -88.107 22.847 1.00 5.66 79 ASN A C 1
ATOM 678 O O . ASN A 1 82 ? -3.795 -87.007 22.402 1.00 5.88 79 ASN A O 1
ATOM 683 N N . SER A 1 83 ? -3.314 -88.975 23.383 1.00 5.75 80 SER A N 1
ATOM 684 C CA . SER A 1 83 ? -1.912 -88.615 23.580 1.00 6.89 80 SER A CA 1
ATOM 685 C C . SER A 1 83 ? -1.117 -88.553 22.273 1.00 7.83 80 SER A C 1
ATOM 686 O O . SER A 1 83 ? 0.008 -88.084 22.273 1.00 10.40 80 SER A O 1
ATOM 689 N N . ASN A 1 84 ? -1.702 -89.021 21.173 1.00 7.35 81 ASN A N 1
ATOM 690 C CA . ASN A 1 84 ? -1.159 -88.783 19.834 1.00 8.96 81 ASN A CA 1
ATOM 691 C C . ASN A 1 84 ? -1.638 -87.479 19.202 1.00 8.39 81 ASN A C 1
ATOM 692 O O . ASN A 1 84 ? -1.240 -87.158 18.092 1.00 10.91 81 ASN A O 1
ATOM 697 N N . GLY A 1 85 ? -2.497 -86.746 19.903 1.00 7.25 82 GLY A N 1
ATOM 698 C CA . GLY A 1 85 ? -3.056 -85.507 19.388 1.00 6.93 82 GLY A CA 1
ATOM 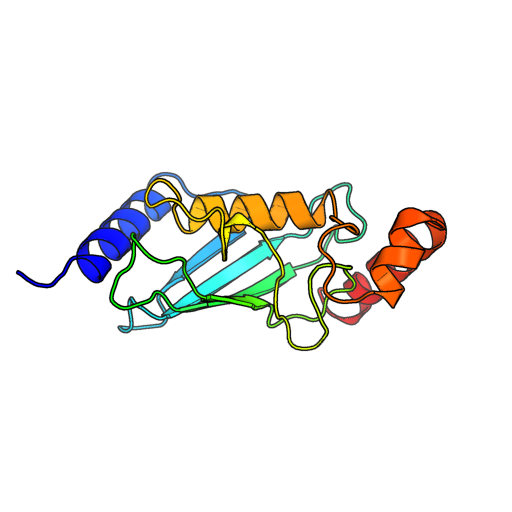699 C C . GLY A 1 85 ? -4.271 -85.684 18.493 1.00 6.34 82 GLY A C 1
ATOM 700 O O . GLY A 1 85 ? -4.787 -84.692 17.959 1.00 6.84 82 GLY A O 1
ATOM 701 N N . SER A 1 86 ? -4.744 -86.916 18.308 1.00 6.43 83 SER A N 1
ATOM 702 C CA . SER A 1 86 ? -5.927 -87.125 17.510 1.00 6.31 83 SER A CA 1
ATOM 703 C C . SER A 1 86 ? -7.141 -86.517 18.198 1.00 6.10 83 SER A C 1
ATOM 704 O O . SER A 1 86 ? -7.244 -86.541 19.420 1.00 6.54 83 SER A O 1
ATOM 707 N N . ILE A 1 87 ? -8.062 -85.986 17.393 1.00 5.91 84 ILE A N 1
ATOM 708 C CA . ILE A 1 87 ? -9.232 -85.267 17.890 1.00 6.99 84 ILE A CA 1
ATOM 709 C C . ILE A 1 87 ? -10.504 -85.938 17.419 1.00 7.43 84 ILE A C 1
ATOM 710 O O . ILE A 1 87 ? -10.659 -86.209 16.229 1.00 10.38 84 ILE A O 1
ATOM 715 N N . CYS A 1 88 ? -11.426 -86.206 18.345 1.00 6.74 85 CYS A N 1
ATOM 716 C CA . CYS A 1 88 ? -12.762 -86.683 18.013 1.00 8.55 85 CYS A CA 1
ATOM 717 C C . CYS A 1 88 ? -13.747 -85.533 18.141 1.00 8.26 85 CYS A C 1
ATOM 718 O O . CYS A 1 88 ? -14.084 -85.109 19.248 1.00 9.55 85 CYS A O 1
ATOM 723 N N . LEU A 1 89 ? -14.200 -85.032 16.997 1.00 9.40 86 LEU A N 1
ATOM 724 C CA . LEU A 1 89 ? -15.103 -83.899 16.919 1.00 10.41 86 LEU A CA 1
ATOM 725 C C . LEU A 1 89 ? -15.978 -84.141 15.708 1.00 10.51 86 LEU A C 1
ATOM 726 O O . LEU A 1 89 ? -15.465 -84.379 14.623 1.00 9.47 86 LEU A O 1
ATOM 731 N N . ASP A 1 90 ? -17.297 -84.106 15.891 1.00 12.02 87 ASP A N 1
ATOM 732 C CA . ASP A 1 90 ? -18.234 -84.494 14.827 1.00 13.16 87 ASP A CA 1
ATOM 733 C C . ASP A 1 90 ? -18.018 -83.742 13.506 1.00 12.35 87 ASP A C 1
ATOM 734 O O . ASP A 1 90 ? -18.105 -84.352 12.424 1.00 12.85 87 ASP A O 1
ATOM 736 N N . ILE A 1 91 ? -17.710 -82.441 13.578 1.00 10.74 88 ILE A N 1
ATOM 737 C CA . ILE A 1 91 ? -17.542 -81.659 12.345 1.00 11.07 88 ILE A CA 1
ATOM 738 C C . ILE A 1 91 ? -16.299 -82.063 11.537 1.00 10.51 88 ILE A C 1
ATOM 739 O O . ILE A 1 91 ? -16.195 -81.707 10.361 1.00 12.72 88 ILE A O 1
ATOM 744 N N . LEU A 1 92 ? -15.371 -82.805 12.150 1.00 10.37 89 LEU A N 1
ATOM 745 C CA . LEU A 1 92 ? -14.201 -83.341 11.433 1.00 10.81 89 LEU A CA 1
ATOM 746 C C . LEU A 1 92 ? -14.494 -84.699 10.796 1.00 10.98 89 LEU A C 1
ATOM 747 O O . LEU A 1 92 ? -13.623 -85.280 10.143 1.00 12.25 89 LEU A O 1
ATOM 752 N N . ARG A 1 93 ? -15.717 -85.195 10.980 1.00 13.23 90 ARG A N 1
ATOM 753 C CA . ARG A 1 93 ? -16.133 -86.459 10.396 1.00 15.68 90 ARG A CA 1
ATOM 754 C C . ARG A 1 93 ? -17.541 -86.317 9.806 1.00 16.35 90 ARG A C 1
ATOM 755 O O . ARG A 1 93 ? -17.718 -85.622 8.801 1.00 17.62 90 ARG A O 1
ATOM 757 N N . SER A 1 94 ? -18.541 -86.925 10.449 1.00 17.78 91 SER A N 1
ATOM 758 C CA . SER A 1 94 ? -19.878 -87.057 9.854 1.00 19.51 91 SER A CA 1
ATOM 759 C C . SER A 1 94 ? -20.656 -85.746 9.727 1.00 18.18 91 SER A C 1
ATOM 760 O O . SER A 1 94 ? -21.598 -85.668 8.930 1.00 20.15 91 SER A O 1
ATOM 763 N N . GLN A 1 95 ? -20.296 -84.730 10.511 1.00 15.74 92 GLN A N 1
ATOM 764 C CA . GLN A 1 95 ? -21.028 -83.464 10.470 1.00 15.25 92 GLN A CA 1
ATOM 765 C C . GLN A 1 95 ? -20.280 -82.366 9.719 1.00 12.19 92 GLN A C 1
ATOM 766 O O . GLN A 1 95 ? -20.634 -81.191 9.820 1.00 13.39 92 GLN A O 1
ATOM 772 N N . TRP A 1 96 ? -19.258 -82.741 8.952 1.00 11.78 93 TRP A N 1
ATOM 773 C CA . TRP A 1 96 ? -18.581 -81.772 8.102 1.00 10.06 93 TRP A CA 1
ATOM 774 C C . TRP A 1 96 ? -19.564 -81.194 7.079 1.00 10.45 93 TRP A C 1
ATOM 775 O O . TRP A 1 96 ? -20.419 -81.904 6.561 1.00 12.24 93 TRP A O 1
ATOM 786 N N . SER A 1 97 ? -19.431 -79.898 6.812 1.00 10.75 94 SER A N 1
ATOM 787 C CA . SER A 1 97 ? -20.162 -79.201 5.770 1.00 11.81 94 SER A CA 1
ATOM 788 C C . SER A 1 97 ? -19.175 -78.270 5.045 1.00 9.95 94 SER A C 1
ATOM 789 O O . SER A 1 97 ? -18.303 -77.698 5.690 1.00 8.86 94 SER A O 1
ATOM 792 N N . PRO A 1 98 ? -19.331 -78.087 3.712 1.00 10.31 95 PRO A N 1
ATOM 793 C CA . PRO A 1 98 ? -18.476 -77.135 3.001 1.00 10.21 95 PRO A CA 1
ATOM 794 C C . PRO A 1 98 ? -18.638 -75.693 3.492 1.00 9.22 95 PRO A C 1
ATOM 795 O O . PRO A 1 98 ? -17.823 -74.843 3.156 1.00 12.53 95 PRO A O 1
ATOM 799 N N . ALA A 1 99 ? -19.679 -75.422 4.281 1.00 8.18 96 ALA A N 1
ATOM 800 C CA . ALA A 1 99 ? -19.854 -74.103 4.883 1.00 9.78 96 ALA A CA 1
ATOM 801 C C . ALA A 1 99 ? -18.812 -73.788 5.955 1.00 8.89 96 ALA A C 1
ATOM 802 O O . ALA A 1 99 ? -18.595 -72.625 6.281 1.00 11.41 96 ALA A O 1
ATOM 804 N N . LEU A 1 100 ? -18.193 -74.820 6.517 1.00 7.82 97 LEU A N 1
ATOM 805 C CA . LEU A 1 100 ? -17.220 -74.639 7.575 1.00 7.39 97 LEU A CA 1
ATOM 806 C C . LEU A 1 100 ? -15.882 -74.229 6.985 1.00 7.51 97 LEU A C 1
ATOM 807 O O . LEU A 1 100 ? -15.508 -74.654 5.903 1.00 11.35 97 LEU A O 1
ATOM 812 N N . THR A 1 101 ? -15.169 -73.405 7.720 1.00 7.83 98 THR A N 1
ATOM 813 C CA . THR A 1 101 ? -13.839 -72.929 7.350 1.00 7.46 98 THR A CA 1
ATOM 814 C C . THR A 1 101 ? -12.865 -73.386 8.421 1.00 5.75 98 THR A C 1
ATOM 815 O O . THR A 1 101 ? -13.277 -73.798 9.507 1.00 6.39 98 THR A O 1
ATOM 819 N N . ILE A 1 102 ? -11.569 -73.291 8.150 1.00 5.87 99 ILE A N 1
ATOM 820 C CA . ILE A 1 102 ? -10.605 -73.706 9.150 1.00 5.65 99 ILE A CA 1
ATOM 821 C C . ILE A 1 102 ? -10.691 -72.822 10.398 1.00 5.69 99 ILE A C 1
ATOM 822 O O . ILE A 1 102 ? -10.527 -73.314 11.505 1.00 6.25 99 ILE A O 1
ATOM 827 N N . SER A 1 103 ? -11.004 -71.544 10.235 1.00 6.65 100 SER A N 1
ATOM 828 C CA . SER A 1 103 ? -11.200 -70.680 11.401 1.00 7.42 100 SER A CA 1
ATOM 829 C C . SER A 1 103 ? -12.378 -71.165 12.257 1.00 6.50 100 SER A C 1
ATOM 830 O O . SER A 1 103 ? -12.279 -71.229 13.475 1.00 6.90 100 SER A O 1
ATOM 837 N N . LYS A 1 104 ? -13.480 -71.535 11.613 1.00 6.36 101 LYS A N 1
ATOM 838 C CA . LYS A 1 104 ? -14.616 -72.081 12.350 1.00 6.48 101 LYS A CA 1
ATOM 839 C C . LYS A 1 104 ? -14.281 -73.412 13.019 1.00 5.98 101 LYS A C 1
ATOM 840 O O . LYS A 1 104 ? -14.718 -73.666 14.140 1.00 6.50 101 LYS A O 1
ATOM 845 N N . VAL A 1 105 ? -13.494 -74.248 12.349 1.00 5.84 102 VAL A N 1
ATOM 846 C CA . VAL A 1 105 ? -13.032 -75.505 12.950 1.00 5.80 102 VAL A CA 1
ATOM 847 C C . VAL A 1 105 ? -12.204 -75.226 14.206 1.00 5.11 102 VAL A C 1
ATOM 848 O O . VAL A 1 105 ? -12.422 -75.846 15.248 1.00 5.68 102 VAL A O 1
ATOM 852 N N . LEU A 1 106 ? -11.259 -74.305 14.107 1.00 5.21 103 LEU A N 1
ATOM 853 C CA . LEU A 1 106 ? -10.426 -73.983 15.258 1.00 5.74 103 LEU A CA 1
ATOM 854 C C . LEU A 1 106 ? -11.237 -73.406 16.410 1.00 5.59 103 LEU A C 1
ATOM 855 O O . LEU A 1 106 ? -11.010 -73.755 17.564 1.00 6.00 103 LEU A O 1
ATOM 860 N N . LEU A 1 107 ? -12.207 -72.547 16.104 1.00 6.39 104 LEU A N 1
ATOM 861 C CA . LEU A 1 107 ? -13.064 -71.999 17.142 1.00 6.38 104 LEU A CA 1
ATOM 862 C C . LEU A 1 107 ? -13.932 -73.095 17.770 1.00 6.13 104 LEU A C 1
ATOM 863 O O . LEU A 1 107 ? -14.209 -73.072 18.972 1.00 6.66 104 LEU A O 1
ATOM 868 N N . SER A 1 108 ? -14.355 -74.064 16.966 1.00 5.87 105 SER A N 1
ATOM 869 C CA . SER A 1 108 ? -15.097 -75.201 17.477 1.00 6.11 105 SER A CA 1
ATOM 870 C C . SER A 1 108 ? -14.224 -76.054 18.405 1.00 5.34 105 SER A C 1
ATOM 871 O O . SER A 1 108 ? -14.698 -76.556 19.422 1.00 6.13 105 SER A O 1
ATOM 874 N N . ILE A 1 109 ? -12.950 -76.224 18.065 1.00 4.97 106 ILE A N 1
ATOM 875 C CA . ILE A 1 109 ? -12.037 -76.914 18.954 1.00 5.31 106 ILE A CA 1
ATOM 876 C C . ILE A 1 109 ? -11.862 -76.130 20.256 1.00 5.34 106 ILE A C 1
ATOM 877 O O . ILE A 1 109 ? -11.841 -76.730 21.336 1.00 5.88 106 ILE A O 1
ATOM 882 N N . CYS A 1 110 ? -11.747 -74.803 20.180 1.00 5.21 107 CYS A N 1
ATOM 883 C CA . CYS A 1 110 ? -11.712 -74.003 21.396 1.00 6.39 107 CYS A CA 1
ATOM 884 C C . CYS A 1 110 ? -12.956 -74.262 22.259 1.00 5.52 107 CYS A C 1
ATOM 885 O O . CYS A 1 110 ? -12.857 -74.436 23.478 1.00 6.72 107 CYS A O 1
ATOM 890 N N . SER A 1 111 ? -14.117 -74.301 21.623 1.00 5.94 108 SER A N 1
ATOM 891 C CA . SER A 1 111 ? -15.359 -74.594 22.347 1.00 6.45 108 SER A CA 1
ATOM 892 C C . SER A 1 111 ? -15.337 -75.989 22.980 1.00 6.12 108 SER A C 1
ATOM 893 O O . SER A 1 111 ? -15.862 -76.186 24.068 1.00 6.96 108 SER A O 1
ATOM 898 N N . LEU A 1 112 ? -14.720 -76.948 22.294 1.00 5.63 109 LEU A N 1
ATOM 899 C CA . LEU A 1 112 ? -14.579 -78.301 22.808 1.00 5.92 109 LEU A CA 1
ATOM 900 C C . LEU A 1 112 ? -13.639 -78.353 24.015 1.00 5.30 109 LEU A C 1
ATOM 901 O O . LEU A 1 112 ? -13.860 -79.139 24.941 1.00 5.62 109 LEU A O 1
ATOM 906 N N . LEU A 1 113 ? -12.601 -77.515 24.018 1.00 5.56 110 LEU A N 1
ATOM 907 C CA . LEU A 1 113 ? -11.759 -77.385 25.212 1.00 5.51 110 LEU A CA 1
ATOM 908 C C . LEU A 1 113 ? -12.565 -76.829 26.375 1.00 6.13 110 LEU A C 1
ATOM 909 O O . LEU A 1 113 ? -12.406 -77.284 27.505 1.00 7.52 110 LEU A O 1
ATOM 914 N N . CYS A 1 114 ? -13.456 -75.869 26.100 1.00 5.71 111 CYS A N 1
ATOM 915 C CA . CYS A 1 114 ? -14.304 -75.306 27.151 1.00 6.58 111 CYS A CA 1
ATOM 916 C C . CYS A 1 114 ? -15.308 -76.307 27.671 1.00 6.16 111 CYS A C 1
ATOM 917 O O . CYS A 1 114 ? -15.638 -76.285 28.866 1.00 7.81 111 CYS A O 1
ATOM 922 N N . ASP A 1 115 ? -15.818 -77.157 26.779 1.00 5.70 112 ASP A N 1
ATOM 923 C CA . ASP A 1 115 ? -16.935 -78.043 27.069 1.00 5.69 112 ASP A CA 1
ATOM 924 C C . ASP A 1 115 ? -16.692 -79.392 26.390 1.00 5.75 112 ASP A C 1
ATOM 925 O O . ASP A 1 115 ? -17.178 -79.636 25.286 1.00 6.30 112 ASP A O 1
ATOM 930 N N . PRO A 1 116 ? -15.923 -80.258 27.049 1.00 5.81 113 PRO A N 1
ATOM 931 C CA . PRO A 1 116 ? -15.651 -81.588 26.521 1.00 5.98 113 PRO A CA 1
ATOM 932 C C . PRO A 1 116 ? -16.895 -82.431 26.321 1.00 6.30 113 PRO A C 1
ATOM 933 O O . PRO A 1 116 ? -17.922 -82.207 26.987 1.00 7.06 113 PRO A O 1
ATOM 937 N N . ASN A 1 117 ? -16.805 -83.411 25.426 1.00 7.69 114 ASN A N 1
ATOM 938 C CA . ASN A 1 117 ? -17.924 -84.270 25.114 1.00 8.45 114 ASN A CA 1
ATOM 939 C C . ASN A 1 117 ? -17.614 -85.735 25.426 1.00 7.70 114 ASN A C 1
ATOM 940 O O . ASN A 1 117 ? -17.098 -86.458 24.586 1.00 9.05 114 ASN A O 1
ATOM 945 N N . PRO A 1 118 ? -17.923 -86.184 26.637 1.00 7.78 115 PRO A N 1
ATOM 946 C CA . PRO A 1 118 ? -17.591 -87.552 27.031 1.00 9.16 115 PRO A CA 1
ATOM 947 C C . PRO A 1 118 ? -18.432 -88.610 26.360 1.00 10.40 115 PRO A C 1
ATOM 948 O O . PRO A 1 118 ? -18.143 -89.795 26.520 1.00 12.22 115 PRO A O 1
ATOM 952 N N . ASP A 1 119 ? -19.458 -88.199 25.617 1.00 10.73 116 ASP 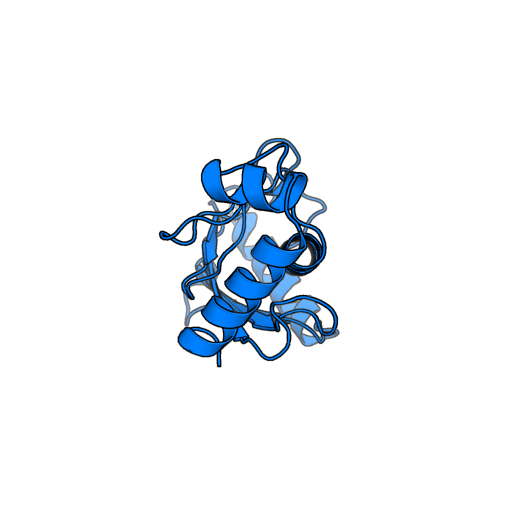A N 1
ATOM 953 C CA . ASP A 1 119 ? -20.299 -89.133 24.894 1.00 12.94 116 ASP A CA 1
ATOM 954 C C . ASP A 1 119 ? -19.747 -89.494 23.515 1.00 13.43 116 ASP A C 1
ATOM 955 O O . ASP A 1 119 ? -20.224 -90.437 22.891 1.00 16.59 116 ASP A O 1
ATOM 960 N N . ASP A 1 120 ? -18.734 -88.769 23.052 1.00 14.83 117 ASP A N 1
ATOM 961 C CA . ASP A 1 120 ? -18.064 -89.104 21.799 1.00 17.49 117 ASP A CA 1
ATOM 962 C C . ASP A 1 120 ? -16.588 -89.182 22.096 1.00 16.35 117 ASP A C 1
ATOM 963 O O . ASP A 1 120 ? -15.767 -88.456 21.495 1.00 16.54 117 ASP A O 1
ATOM 970 N N . PRO A 1 121 ? -16.216 -90.072 23.038 1.00 15.36 118 PRO A N 1
ATOM 971 C CA . PRO A 1 121 ? -14.899 -89.959 23.553 1.00 15.84 118 PRO A CA 1
ATOM 972 C C . PRO A 1 121 ? -13.899 -90.678 22.720 1.00 15.27 118 PRO A C 1
ATOM 973 O O . PRO A 1 121 ? -14.217 -91.543 21.912 1.00 15.72 118 PRO A O 1
ATOM 977 N N . LEU A 1 122 ? -12.688 -90.309 22.954 1.00 13.72 119 LEU A N 1
ATOM 978 C CA . LEU A 1 122 ? -11.578 -90.912 22.386 1.00 10.66 119 LEU A CA 1
ATOM 979 C C . LEU A 1 122 ? -10.702 -91.555 23.482 1.00 7.64 119 LEU A C 1
ATOM 980 O O . LEU A 1 122 ? -9.979 -92.523 23.224 1.00 9.37 119 LEU A O 1
ATOM 985 N N . VAL A 1 123 ? -10.774 -91.009 24.696 1.00 5.65 120 VAL A N 1
ATOM 986 C CA . VAL A 1 123 ? -9.997 -91.497 25.825 1.00 5.27 120 VAL A CA 1
ATOM 987 C C . VAL A 1 123 ? -10.996 -91.838 26.921 1.00 5.12 120 VAL A 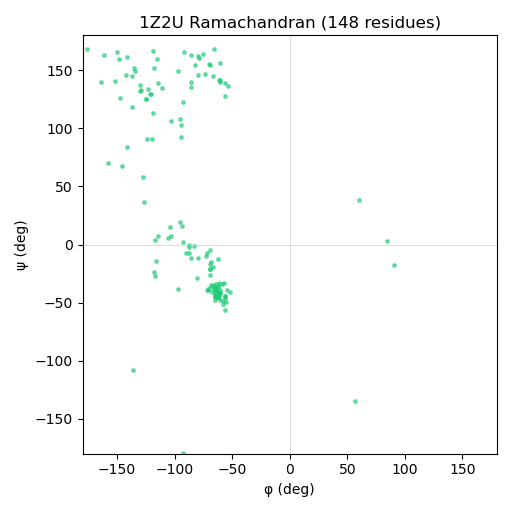C 1
ATOM 988 O O . VAL A 1 123 ? -11.375 -90.978 27.714 1.00 5.47 120 VAL A O 1
ATO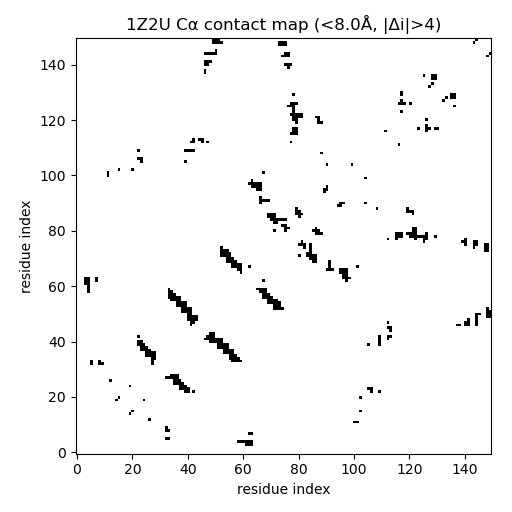M 992 N N . PRO A 1 124 ? -11.471 -93.095 26.949 1.00 5.40 121 PRO A N 1
ATOM 993 C CA . PRO A 1 124 ? -12.570 -93.425 27.868 1.00 5.80 121 PRO A CA 1
ATOM 994 C C . PRO A 1 124 ? -12.271 -93.168 29.337 1.00 5.64 121 PRO A C 1
ATOM 995 O O . PRO A 1 124 ? -13.182 -92.787 30.081 1.00 5.95 121 PRO A O 1
ATOM 999 N N . GLU A 1 125 ? -11.029 -93.347 29.767 1.00 4.98 122 GLU A N 1
ATOM 1000 C CA . GLU A 1 125 ? -10.708 -93.131 31.169 1.00 5.22 122 GLU A CA 1
ATOM 1001 C C . GLU A 1 125 ? -10.987 -91.678 31.547 1.00 5.20 122 GLU A C 1
ATOM 1002 O O . GLU A 1 125 ? -11.518 -91.394 32.619 1.00 5.60 122 GLU A O 1
ATOM 1008 N N . ILE A 1 126 ? -10.597 -90.765 30.666 1.00 4.87 123 ILE A N 1
ATOM 1009 C CA . ILE A 1 126 ? -10.782 -89.345 30.914 1.00 5.01 123 ILE A CA 1
ATOM 1010 C C . ILE A 1 126 ? -12.263 -88.981 30.801 1.00 5.32 123 ILE A C 1
ATOM 1011 O O . ILE A 1 126 ? -12.763 -88.171 31.570 1.00 6.01 123 ILE A O 1
ATOM 1016 N N . ALA A 1 127 ? -12.969 -89.563 29.837 1.00 5.63 124 ALA A N 1
ATOM 1017 C CA . ALA A 1 127 ? -14.410 -89.321 29.715 1.00 6.15 124 ALA A CA 1
ATOM 1018 C C . ALA A 1 127 ? -15.142 -89.658 31.009 1.00 6.09 124 ALA A C 1
ATOM 1019 O O . ALA A 1 127 ? -15.999 -88.897 31.455 1.00 6.46 124 ALA A O 1
ATOM 1021 N N . ARG A 1 128 ? -14.810 -90.795 31.615 1.00 6.12 125 ARG A N 1
ATOM 1022 C CA . ARG A 1 128 ? -15.453 -91.197 32.857 1.00 6.40 125 ARG A CA 1
ATOM 1023 C C . ARG A 1 128 ? -15.135 -90.227 33.991 1.00 6.01 125 ARG A C 1
ATOM 1024 O O . ARG A 1 128 ? -16.027 -89.850 34.757 1.00 6.70 125 ARG A O 1
ATOM 1039 N N . ILE A 1 129 ? -13.876 -89.821 34.113 1.00 5.76 126 ILE A N 1
ATOM 1040 C CA . ILE A 1 129 ? -13.484 -88.867 35.148 1.00 5.19 126 ILE A CA 1
ATOM 1041 C C . ILE A 1 129 ? -14.192 -87.526 34.957 1.00 5.71 126 ILE A C 1
ATOM 1042 O O . ILE A 1 129 ? -14.709 -86.946 35.910 1.00 5.68 126 ILE A O 1
ATOM 1049 N N . TYR A 1 130 ? -14.227 -87.047 33.726 1.00 5.15 127 TYR A N 1
ATOM 1050 C CA . TYR A 1 130 ? -14.950 -85.818 33.408 1.00 5.30 127 TYR A CA 1
ATOM 1051 C C . TYR A 1 130 ? -16.419 -85.900 33.815 1.00 5.42 127 TYR A C 1
ATOM 1052 O O . TYR A 1 130 ? -16.971 -84.965 34.403 1.00 6.32 127 TYR A O 1
ATOM 1061 N N . LYS A 1 131 ? -17.063 -87.012 33.476 1.00 6.40 128 LYS A N 1
ATOM 1062 C CA . LYS A 1 131 ? -18.502 -87.138 33.673 1.00 6.75 128 LYS A CA 1
ATOM 1063 C C . LYS A 1 131 ? -18.875 -87.235 35.139 1.00 6.87 128 LYS A C 1
ATOM 1064 O O . LYS A 1 131 ? -19.928 -86.724 35.550 1.00 7.91 128 LYS A O 1
ATOM 1072 N N . THR A 1 132 ? -18.045 -87.924 35.926 1.00 7.26 129 THR A N 1
ATOM 1073 C CA . THR A 1 132 ? -18.401 -88.333 37.283 1.00 8.00 129 THR A CA 1
ATOM 1074 C C . THR A 1 132 ? -17.551 -87.709 38.402 1.00 7.15 129 THR A C 1
ATOM 1075 O O . THR A 1 132 ? -17.916 -87.820 39.567 1.00 8.71 129 THR A O 1
ATOM 1079 N N . ASP A 1 133 ? -16.417 -87.098 38.063 1.00 6.57 130 ASP A N 1
ATOM 1080 C CA . ASP A 1 133 ? -15.505 -86.544 39.071 1.00 6.38 130 ASP A CA 1
ATOM 1081 C C . ASP A 1 133 ? -14.855 -85.283 38.504 1.00 5.77 130 ASP A C 1
ATOM 1082 O O . ASP A 1 133 ? -13.643 -85.224 38.258 1.00 5.64 130 ASP A O 1
ATOM 1087 N N . ARG A 1 134 ? -15.674 -84.258 38.308 1.00 5.46 131 ARG A N 1
ATOM 1088 C CA . ARG A 1 134 ? -15.229 -83.060 37.630 1.00 5.52 131 ARG A CA 1
ATOM 1089 C C . ARG A 1 134 ? -14.091 -82.371 38.365 1.00 4.95 131 ARG A C 1
ATOM 1090 O O . ARG A 1 134 ? -13.226 -81.780 37.729 1.00 5.54 131 ARG A O 1
ATOM 1098 N N . GLU A 1 135 ? -14.076 -82.436 39.689 1.00 4.73 132 GLU A N 1
ATOM 1099 C CA . GLU A 1 135 ? -12.979 -81.850 40.445 1.00 5.39 132 GLU A CA 1
ATOM 1100 C C . GLU A 1 135 ? -11.644 -82.450 40.018 1.00 4.88 132 GLU A C 1
ATOM 1101 O O . GLU A 1 135 ? -10.676 -81.726 39.779 1.00 5.49 132 GLU A O 1
ATOM 1107 N N . ARG A 1 136 ? -11.596 -83.778 39.949 1.00 4.86 133 ARG A N 1
ATOM 1108 C CA . ARG A 1 136 ? -10.391 -84.486 39.543 1.00 5.03 133 ARG A CA 1
ATOM 1109 C C . ARG A 1 136 ? -10.022 -84.171 38.097 1.00 4.67 133 ARG A C 1
ATOM 1110 O O . ARG A 1 136 ? -8.849 -83.954 37.794 1.00 5.11 133 ARG A O 1
ATOM 1118 N N . TYR A 1 137 ? -11.008 -84.160 37.212 1.00 4.64 134 TYR A N 1
ATOM 1119 C CA . TYR A 1 137 ? -10.757 -83.803 35.829 1.00 4.55 134 TYR A CA 1
ATOM 1120 C C . TYR A 1 137 ? -10.077 -82.425 35.730 1.00 4.67 134 TYR A C 1
ATOM 1121 O O . TYR A 1 137 ? -9.081 -82.265 35.030 1.00 4.78 134 TYR A O 1
ATOM 1138 N N . ASN A 1 138 ? -10.634 -81.439 36.418 1.00 4.63 135 ASN A N 1
ATOM 1139 C CA . ASN A 1 138 ? -10.087 -80.093 36.335 1.00 4.93 135 ASN A CA 1
ATOM 1140 C C . ASN A 1 138 ? -8.683 -80.029 36.878 1.00 4.97 135 ASN A C 1
ATOM 1141 O O . ASN A 1 138 ? -7.819 -79.373 36.303 1.00 5.63 135 ASN A O 1
ATOM 1146 N N . GLN A 1 139 ? -8.437 -80.710 37.985 1.00 5.10 136 GLN A N 1
ATOM 1147 C CA . GLN A 1 139 ? -7.094 -80.696 38.568 1.00 5.48 136 GLN A CA 1
ATOM 1148 C C . GLN A 1 139 ? -6.067 -81.338 37.640 1.00 5.27 136 GLN A C 1
ATOM 1149 O O . GLN A 1 139 ? -4.958 -80.827 37.478 1.00 5.85 136 GLN A O 1
ATOM 1160 N N . LEU A 1 140 ? -6.425 -82.462 37.024 1.00 4.98 137 LEU A N 1
ATOM 1161 C CA . LEU A 1 140 ? -5.508 -83.114 36.090 1.00 5.16 137 LEU A CA 1
ATOM 1162 C C . LEU A 1 140 ? -5.292 -82.291 34.836 1.00 5.09 137 LEU A C 1
ATOM 1163 O O . LEU A 1 140 ? -4.169 -82.180 34.345 1.00 5.23 137 LEU A O 1
ATOM 1168 N N . ALA A 1 141 ? -6.364 -81.697 34.322 1.00 4.94 138 ALA A N 1
ATOM 1169 C CA . ALA A 1 141 ? -6.238 -80.840 33.149 1.00 4.96 138 ALA A CA 1
ATOM 1170 C C . ALA A 1 141 ? -5.356 -79.625 33.438 1.00 4.97 138 ALA A C 1
ATOM 1171 O O . ALA A 1 141 ? -4.550 -79.228 32.581 1.00 5.22 138 ALA A O 1
ATOM 1173 N N . ARG A 1 142 ? -5.476 -79.045 34.640 1.00 5.27 139 ARG A N 1
ATOM 1174 C CA . ARG A 1 142 ? -4.596 -77.935 35.028 1.00 5.53 139 ARG A CA 1
ATOM 1175 C C . ARG A 1 142 ? -3.144 -78.390 35.116 1.00 4.96 139 ARG A C 1
ATOM 1176 O O . ARG A 1 142 ? -2.245 -77.701 34.632 1.00 5.68 139 ARG A O 1
ATOM 1191 N N . GLU A 1 143 ? -2.901 -79.545 35.731 1.00 5.03 140 GLU A N 1
ATOM 1192 C CA . GLU A 1 143 ? -1.528 -80.033 35.864 1.00 5.39 140 GLU A CA 1
ATOM 1193 C C . GLU A 1 143 ? -0.913 -80.299 34.502 1.00 4.97 140 GLU A C 1
ATOM 1194 O O . GLU A 1 143 ? 0.235 -79.919 34.251 1.00 5.16 140 GLU A O 1
ATOM 1200 N N . TRP A 1 144 ? -1.655 -80.955 33.619 1.00 4.15 141 TRP A N 1
ATOM 1201 C CA . TRP A 1 144 ? -1.142 -81.180 32.268 1.00 4.43 141 TRP A CA 1
ATOM 1202 C C . TRP A 1 144 ? -0.870 -79.853 31.551 1.00 4.05 141 TRP A C 1
ATOM 1203 O O . TRP A 1 144 ? 0.099 -79.753 30.805 1.00 4.17 141 TRP A O 1
ATOM 1214 N N . THR A 1 145 ? -1.732 -78.857 31.735 1.00 4.52 142 THR A N 1
ATOM 1215 C CA . THR A 1 145 ? -1.496 -77.558 31.099 1.00 4.91 142 THR A CA 1
ATOM 1216 C C . THR A 1 145 ? -0.174 -76.963 31.606 1.00 4.88 142 THR A C 1
ATOM 1217 O O . THR A 1 145 ? 0.644 -76.470 30.817 1.00 5.20 142 THR A O 1
ATOM 1221 N N . GLN A 1 146 ? 0.035 -77.018 32.915 1.00 4.95 143 GLN A N 1
ATOM 1222 C CA . GLN A 1 146 ? 1.276 -76.492 33.499 1.00 6.18 143 GLN A CA 1
ATOM 1223 C C . GLN A 1 146 ? 2.509 -77.270 33.069 1.00 5.76 143 GLN A C 1
ATOM 1224 O O . GLN A 1 146 ? 3.562 -76.680 32.853 1.00 7.06 143 GLN A O 1
ATOM 1230 N N . LYS A 1 147 ? 2.404 -78.585 32.936 1.00 5.68 144 LYS A N 1
ATOM 1231 C CA . LYS A 1 147 ? 3.579 -79.374 32.516 1.00 5.57 144 LYS A CA 1
ATOM 1232 C C . LYS A 1 147 ? 3.933 -79.156 31.085 1.00 5.84 144 LYS A C 1
ATOM 1233 O O . LYS A 1 147 ? 5.116 -79.143 30.757 1.00 7.19 144 LYS A O 1
ATOM 1239 N N . TYR A 1 148 ? 2.937 -79.049 30.215 1.00 5.20 145 TYR A N 1
ATOM 1240 C CA . TYR A 1 148 ? 3.210 -79.171 28.785 1.00 5.77 145 TYR A CA 1
ATOM 1241 C C . TYR A 1 148 ? 2.906 -77.946 27.939 1.00 6.31 145 TYR A C 1
ATOM 1242 O O . TYR A 1 148 ? 3.482 -77.811 26.849 1.00 8.14 145 TYR A O 1
ATOM 1251 N N . ALA A 1 149 ? 2.015 -77.073 28.390 1.00 5.66 146 ALA A N 1
ATOM 1252 C CA . ALA A 1 149 ? 1.462 -76.059 27.488 1.00 5.52 146 ALA A CA 1
ATOM 1253 C C . ALA A 1 149 ? 1.838 -74.627 27.861 1.00 6.51 146 ALA A C 1
ATOM 1254 O O . ALA A 1 149 ? 1.344 -73.692 27.238 1.00 8.05 146 ALA A O 1
ATOM 1256 N N . MET A 1 150 ? 2.727 -74.445 28.832 1.00 6.40 147 MET A N 1
ATOM 1257 C CA . MET A 1 150 ? 3.131 -73.094 29.237 1.00 7.36 147 MET A CA 1
ATOM 1258 C C . MET A 1 150 ? 4.547 -72.759 28.781 1.00 8.19 147 MET A C 1
ATOM 1259 O O . MET A 1 150 ? 5.152 -73.499 28.018 1.00 9.06 147 MET A O 1
#